Protein AF-A0A0N4TDB0-F1 (afdb_monomer_lite)

Structure (mmCIF, N/CA/C/O backbone):
data_AF-A0A0N4TDB0-F1
#
_entry.id   AF-A0A0N4TDB0-F1
#
loop_
_atom_site.group_PDB
_atom_site.id
_atom_site.type_symbol
_atom_site.label_atom_id
_atom_site.label_alt_id
_atom_site.label_comp_id
_atom_site.label_asym_id
_atom_site.label_entity_id
_atom_site.label_seq_id
_atom_site.pdbx_PDB_ins_code
_atom_site.Cartn_x
_atom_site.Cartn_y
_atom_site.Cartn_z
_atom_site.occupancy
_atom_site.B_iso_or_equiv
_atom_site.auth_seq_id
_atom_site.auth_comp_id
_atom_site.auth_asym_id
_atom_site.auth_atom_id
_atom_site.pdbx_PDB_model_num
ATOM 1 N N . MET A 1 1 ? -10.601 -11.378 56.157 1.00 63.69 1 MET A N 1
ATOM 2 C CA . MET A 1 1 ? -11.167 -10.536 55.085 1.00 63.69 1 MET A CA 1
ATOM 3 C C . MET A 1 1 ? -10.830 -11.220 53.773 1.00 63.69 1 MET A C 1
ATOM 5 O O . MET A 1 1 ? -9.678 -11.166 53.375 1.00 63.69 1 MET A O 1
ATOM 9 N N . GLY A 1 2 ? -11.757 -11.991 53.197 1.00 71.25 2 GLY A N 1
ATOM 10 C CA . GLY A 1 2 ? -11.511 -12.646 51.909 1.00 71.25 2 GLY A CA 1
ATOM 11 C C . GLY A 1 2 ? -11.457 -11.592 50.810 1.00 71.25 2 GLY A C 1
ATOM 12 O O . GLY A 1 2 ? -12.337 -10.734 50.752 1.00 71.25 2 GLY A O 1
ATOM 13 N N . GLU A 1 3 ? -10.416 -11.621 49.989 1.00 78.31 3 GLU A N 1
ATOM 14 C CA . GLU A 1 3 ? -10.252 -10.700 48.869 1.00 78.31 3 GLU A CA 1
ATOM 15 C C . GLU A 1 3 ? -11.407 -10.905 47.878 1.00 78.31 3 GLU A C 1
ATOM 17 O O . GLU A 1 3 ? -11.612 -11.993 47.335 1.00 78.31 3 GLU A O 1
ATOM 22 N N . PHE A 1 4 ? -12.226 -9.869 47.690 1.00 81.56 4 PHE A N 1
ATOM 23 C CA . PHE A 1 4 ? -13.299 -9.877 46.703 1.00 81.56 4 PHE A CA 1
ATOM 24 C C . PHE A 1 4 ? -12.677 -9.697 45.318 1.00 81.56 4 PHE A C 1
ATOM 26 O O . PHE A 1 4 ? -12.561 -8.581 44.822 1.00 81.56 4 PHE A O 1
ATOM 33 N N . THR A 1 5 ? -12.259 -10.796 44.693 1.00 77.44 5 THR A N 1
ATOM 34 C CA . THR A 1 5 ? -11.856 -10.768 43.285 1.00 77.44 5 THR A CA 1
ATOM 35 C C . THR A 1 5 ? -13.124 -10.686 42.435 1.00 77.44 5 THR A C 1
ATOM 37 O O . THR A 1 5 ? -13.949 -11.621 42.484 1.00 77.44 5 THR A O 1
ATOM 40 N N . PRO A 1 6 ? -13.335 -9.588 41.691 1.00 79.44 6 PRO A N 1
ATOM 41 C CA . PRO A 1 6 ? -14.540 -9.405 40.905 1.00 79.44 6 PRO A CA 1
ATOM 42 C C . PRO A 1 6 ? -14.696 -10.525 39.870 1.00 79.44 6 PRO A C 1
ATOM 44 O O . PRO A 1 6 ? -13.729 -11.018 39.290 1.00 79.44 6 PRO A O 1
ATOM 47 N N . LYS A 1 7 ? -15.947 -10.942 39.624 1.00 67.81 7 LYS A N 1
ATOM 48 C CA . LYS A 1 7 ? -16.263 -12.073 38.729 1.00 67.81 7 LYS A CA 1
ATOM 49 C C . LYS A 1 7 ? -15.717 -11.896 37.307 1.00 67.81 7 LYS A C 1
ATOM 51 O O . LYS A 1 7 ? -15.482 -12.893 36.643 1.00 67.81 7 LYS A O 1
ATOM 56 N N . PHE A 1 8 ? -15.518 -10.658 36.846 1.00 69.25 8 PHE A N 1
ATOM 57 C CA . PHE A 1 8 ? -14.975 -10.392 35.513 1.00 69.25 8 PHE A CA 1
ATOM 58 C C . PHE A 1 8 ? -13.467 -10.660 35.399 1.00 69.25 8 PHE A C 1
ATOM 60 O O . PHE A 1 8 ? -13.021 -10.952 34.297 1.00 69.25 8 PHE A O 1
ATOM 67 N N . GLU A 1 9 ? -12.698 -10.604 36.494 1.00 67.44 9 GLU A N 1
ATOM 68 C CA . GLU A 1 9 ? -11.254 -10.909 36.482 1.00 67.44 9 GLU A CA 1
ATOM 69 C C . GLU A 1 9 ? -10.981 -12.403 36.636 1.00 67.44 9 GLU A C 1
ATOM 71 O O . GLU A 1 9 ? -10.027 -12.922 36.069 1.00 67.44 9 GLU A O 1
ATOM 76 N N . ARG A 1 10 ? -11.861 -13.120 37.344 1.00 65.25 10 ARG A N 1
ATOM 77 C CA . ARG A 1 10 ? -11.706 -14.553 37.643 1.00 65.25 10 ARG A CA 1
ATOM 78 C C . ARG A 1 10 ? -11.702 -15.456 36.398 1.00 65.25 10 ARG A C 1
ATOM 80 O O . ARG A 1 10 ? -11.188 -16.567 36.463 1.00 65.25 10 ARG A O 1
ATOM 87 N N . ASP A 1 11 ? -12.253 -14.967 35.286 1.00 61.03 11 ASP A N 1
ATOM 88 C CA . ASP A 1 11 ? -12.433 -15.720 34.039 1.00 61.03 11 ASP A CA 1
ATOM 89 C C . ASP A 1 11 ? -11.547 -15.226 32.876 1.00 61.03 11 ASP A C 1
ATOM 91 O O . ASP A 1 11 ? -11.696 -15.710 31.752 1.00 61.03 11 ASP A O 1
ATOM 95 N N . LEU A 1 12 ? -10.655 -14.246 33.082 1.00 61.06 12 LEU A N 1
ATOM 96 C CA . LEU A 1 12 ? -9.815 -13.718 31.992 1.00 61.06 12 LEU A CA 1
ATOM 97 C C . LEU A 1 12 ? -8.798 -14.755 31.492 1.00 61.06 12 LEU A C 1
ATOM 99 O O . LEU A 1 12 ? -8.625 -14.890 30.284 1.00 61.06 12 LEU A O 1
ATOM 103 N N . GLU A 1 13 ? -8.198 -15.536 32.394 1.00 61.28 13 GLU A N 1
ATOM 104 C CA . GLU A 1 13 ? -7.258 -16.610 32.039 1.00 61.28 13 GLU A CA 1
ATOM 105 C C . GLU A 1 13 ? -7.926 -17.836 31.386 1.00 61.28 13 GLU A C 1
ATOM 107 O O . GLU A 1 13 ? -7.277 -18.564 30.636 1.00 61.28 13 GLU A O 1
ATOM 112 N N . SER A 1 14 ? -9.203 -18.105 31.679 1.00 64.06 14 SER A N 1
ATOM 113 C CA . SER A 1 14 ? -9.905 -19.325 31.240 1.00 64.06 14 SER A CA 1
ATOM 114 C C . SER A 1 14 ? -10.766 -19.121 29.994 1.00 64.06 14 SER A C 1
ATOM 116 O O . SER A 1 14 ? -11.142 -20.088 29.323 1.00 64.06 14 SER A O 1
ATOM 118 N N . ARG A 1 15 ? -11.057 -17.869 29.633 1.00 65.06 15 ARG A N 1
ATOM 119 C CA . ARG A 1 15 ? -11.710 -17.543 28.368 1.00 65.06 15 ARG A CA 1
ATOM 120 C C . ARG A 1 15 ? -10.687 -17.663 27.251 1.00 65.06 15 ARG A C 1
ATOM 122 O O . ARG A 1 15 ? -9.925 -16.736 26.995 1.00 65.06 15 ARG A O 1
ATOM 129 N N . SER A 1 16 ? -10.726 -18.778 26.517 1.00 64.69 16 SER A N 1
ATOM 130 C CA . SER A 1 16 ? -10.179 -18.791 25.162 1.00 64.69 16 SER A CA 1
ATOM 131 C C . SER A 1 16 ? -10.837 -17.628 24.421 1.00 64.69 16 SER A C 1
ATOM 133 O O . SER A 1 16 ? -12.050 -17.650 24.197 1.00 64.69 16 SER A O 1
ATOM 135 N N . THR A 1 17 ? -10.072 -16.579 24.134 1.00 66.38 17 THR A N 1
ATOM 136 C CA . THR A 1 17 ? -10.511 -15.337 23.494 1.00 66.38 17 THR A CA 1
ATOM 137 C C . THR A 1 17 ? -10.840 -15.596 22.026 1.00 66.38 17 THR A C 1
ATOM 139 O O . THR A 1 17 ? -10.188 -15.090 21.122 1.00 66.38 17 THR A O 1
ATOM 142 N N . GLY A 1 18 ? -11.844 -16.439 21.786 1.00 74.31 18 GLY A N 1
ATOM 143 C CA . GLY A 1 18 ? -12.296 -16.835 20.465 1.00 74.31 18 GLY A CA 1
AT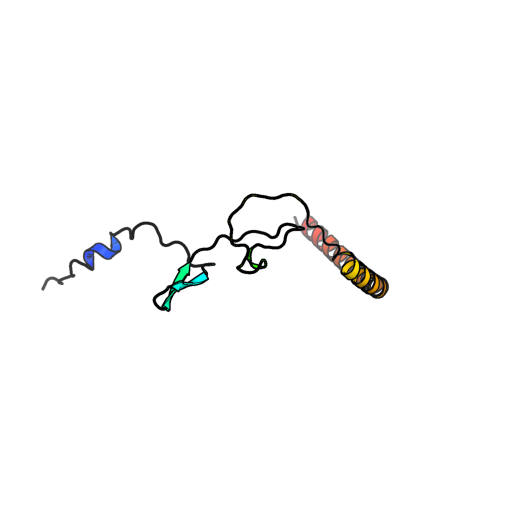OM 144 C C . GLY A 1 18 ? -11.167 -17.337 19.552 1.00 74.31 18 GLY A C 1
ATOM 145 O O . GLY A 1 18 ? -10.111 -17.781 20.013 1.00 74.31 18 GLY A O 1
ATOM 146 N N . PRO A 1 19 ? -11.383 -17.307 18.229 1.00 79.00 19 PRO A N 1
ATOM 147 C CA . PRO A 1 19 ? -10.306 -17.534 17.280 1.00 79.00 19 PRO A CA 1
ATOM 148 C C . PRO A 1 19 ? -9.211 -16.477 17.471 1.00 79.00 19 PRO A C 1
ATOM 150 O O . PRO A 1 19 ? -9.492 -15.280 17.529 1.00 79.00 19 PRO A O 1
ATOM 153 N N . LYS A 1 20 ? -7.955 -16.937 17.553 1.00 82.56 20 LYS A N 1
ATOM 154 C CA . LYS A 1 20 ? -6.769 -16.082 17.705 1.00 82.56 20 LYS A CA 1
ATOM 155 C C . LYS A 1 20 ? -6.811 -14.945 16.687 1.00 82.56 20 LYS A C 1
ATOM 157 O O . LYS A 1 20 ? -6.992 -15.195 15.493 1.00 82.56 20 LYS A O 1
ATOM 162 N N . ALA A 1 21 ? -6.605 -13.717 17.159 1.00 81.19 21 ALA A N 1
ATOM 163 C CA . ALA A 1 21 ? -6.519 -12.554 16.290 1.00 81.19 21 ALA A CA 1
ATOM 164 C C . ALA A 1 21 ? -5.473 -12.803 15.192 1.00 81.19 21 ALA A C 1
ATOM 166 O O . ALA A 1 21 ? -4.329 -13.174 15.471 1.00 81.19 21 ALA A O 1
ATOM 167 N N . LEU A 1 22 ? -5.881 -12.635 13.934 1.00 82.56 22 LEU A N 1
ATOM 168 C CA . LEU A 1 22 ? -4.958 -12.713 12.808 1.00 82.56 22 LEU A CA 1
ATOM 169 C C . LEU A 1 22 ? -3.975 -11.534 12.878 1.00 82.56 22 LEU A C 1
ATOM 171 O O . LEU A 1 22 ? -4.358 -10.448 13.320 1.00 82.56 22 LEU A O 1
ATOM 175 N N . PRO A 1 23 ? -2.722 -11.713 12.424 1.00 86.94 23 PRO A N 1
ATOM 176 C CA . PRO A 1 23 ? -1.755 -10.627 12.413 1.00 86.94 23 PRO A CA 1
ATOM 177 C C . PRO A 1 23 ? -2.261 -9.470 11.546 1.00 86.94 23 PRO A C 1
ATOM 179 O O . PRO A 1 23 ? -2.774 -9.677 10.445 1.00 86.94 23 PRO A O 1
ATOM 182 N N . THR A 1 24 ? -2.067 -8.245 12.032 1.00 87.19 24 THR A N 1
ATOM 183 C CA . THR A 1 24 ? -2.392 -6.999 11.319 1.00 87.19 24 THR A CA 1
ATOM 184 C C . THR A 1 24 ? -1.338 -6.615 10.275 1.00 87.19 24 THR A C 1
ATOM 186 O O . THR A 1 24 ? -1.509 -5.636 9.550 1.00 87.19 24 THR A O 1
ATOM 189 N N . ALA A 1 25 ? -0.252 -7.388 10.165 1.00 87.25 25 ALA A N 1
ATOM 190 C CA . ALA A 1 25 ? 0.802 -7.177 9.182 1.00 87.25 25 ALA A CA 1
ATOM 191 C C . ALA A 1 25 ? 0.242 -7.234 7.747 1.00 87.25 25 ALA A C 1
ATOM 193 O O . ALA A 1 25 ? -0.371 -8.224 7.345 1.00 87.25 25 ALA A O 1
ATOM 194 N N . GLY A 1 26 ? 0.461 -6.165 6.976 1.00 86.44 26 GLY A N 1
ATOM 195 C CA . GLY A 1 26 ? 0.004 -6.050 5.586 1.00 86.44 26 GLY A CA 1
ATOM 196 C C . GLY A 1 26 ? -1.462 -5.634 5.401 1.00 86.44 26 GLY A C 1
ATOM 197 O O . GLY A 1 26 ? -1.949 -5.649 4.272 1.00 86.44 26 GLY A O 1
ATOM 198 N N . ALA A 1 27 ? -2.178 -5.269 6.469 1.00 92.75 27 ALA A N 1
ATOM 199 C CA . ALA A 1 27 ? -3.500 -4.654 6.354 1.00 92.75 27 ALA A CA 1
ATOM 200 C C . ALA A 1 27 ? -3.402 -3.166 5.959 1.00 92.75 27 ALA A C 1
ATOM 202 O O . ALA A 1 27 ? -2.450 -2.478 6.330 1.00 92.75 27 ALA A O 1
ATOM 203 N N . ILE A 1 28 ? -4.399 -2.671 5.220 1.00 91.31 28 ILE A N 1
ATOM 204 C CA . ILE A 1 28 ? -4.473 -1.292 4.715 1.00 91.31 28 ILE A CA 1
ATOM 205 C C . ILE A 1 28 ? -5.546 -0.514 5.479 1.00 91.31 28 ILE A C 1
ATOM 207 O O . ILE A 1 28 ? -6.631 -1.032 5.736 1.00 91.31 28 ILE A O 1
ATOM 211 N N . ALA A 1 29 ? -5.244 0.737 5.822 1.00 93.62 29 ALA A N 1
ATOM 212 C CA . ALA A 1 29 ? -6.189 1.666 6.428 1.00 93.62 29 ALA A CA 1
ATOM 213 C C . ALA A 1 29 ? -7.250 2.119 5.407 1.00 93.62 29 ALA A C 1
ATOM 215 O O . ALA A 1 29 ? -6.919 2.742 4.397 1.00 93.62 29 ALA A O 1
ATOM 216 N N . VAL A 1 30 ? -8.524 1.841 5.686 1.00 93.25 30 VAL A N 1
ATOM 217 C CA . VAL A 1 30 ? -9.676 2.222 4.857 1.00 93.25 30 VAL A CA 1
ATOM 218 C C . VAL A 1 30 ? -10.606 3.116 5.667 1.00 93.25 30 VAL A C 1
ATOM 220 O O . VAL A 1 30 ? -10.935 2.815 6.815 1.00 93.25 30 VAL A O 1
ATOM 223 N N . ARG A 1 31 ? -11.010 4.244 5.073 1.00 95.25 31 ARG A N 1
ATOM 224 C CA . ARG A 1 31 ? -11.979 5.162 5.677 1.00 95.25 31 ARG A CA 1
ATOM 225 C C . ARG A 1 31 ? -13.392 4.696 5.367 1.00 95.25 31 ARG A C 1
ATOM 227 O O . ARG A 1 31 ? -13.742 4.534 4.201 1.00 95.25 31 ARG A O 1
ATOM 234 N N . ASN A 1 32 ? -14.188 4.540 6.413 1.00 92.25 32 ASN A N 1
ATOM 235 C CA . ASN A 1 32 ? -15.611 4.259 6.295 1.00 92.25 32 ASN A CA 1
ATOM 236 C C . ASN A 1 32 ? -16.400 5.546 6.010 1.00 92.25 32 ASN A C 1
ATOM 238 O O . ASN A 1 32 ? -15.887 6.655 6.162 1.00 92.25 32 ASN A O 1
ATOM 242 N N . GLU A 1 33 ? -17.682 5.400 5.678 1.00 93.75 33 GLU A N 1
ATOM 243 C CA . GLU A 1 33 ? -18.614 6.516 5.433 1.00 93.75 33 GLU A CA 1
ATOM 244 C C . GLU A 1 33 ? -18.724 7.477 6.627 1.00 93.75 33 GLU A C 1
ATOM 246 O O . GLU A 1 33 ? -18.908 8.678 6.460 1.00 93.75 33 GLU A O 1
ATOM 251 N N . LYS A 1 34 ? -18.545 6.953 7.845 1.00 93.44 34 LYS A N 1
ATOM 252 C CA . LYS A 1 34 ? -18.540 7.723 9.099 1.00 93.44 34 LYS A CA 1
ATOM 253 C C . LYS A 1 34 ? -17.224 8.470 9.371 1.00 93.44 34 LYS A C 1
ATOM 255 O O . LYS A 1 34 ? -17.113 9.143 10.388 1.00 93.44 34 LYS A O 1
ATOM 260 N N . GLY A 1 35 ? -16.214 8.332 8.510 1.00 93.75 35 GLY A N 1
ATOM 261 C CA . GLY A 1 35 ? -14.891 8.952 8.673 1.00 93.75 35 GLY A CA 1
ATOM 262 C C . GLY A 1 35 ? -13.912 8.181 9.568 1.00 93.75 35 GLY A C 1
ATOM 263 O O . GLY A 1 35 ? -12.751 8.568 9.676 1.00 93.75 35 GLY A O 1
ATOM 264 N N . GLU A 1 36 ? -14.340 7.073 10.173 1.00 95.19 36 GLU A N 1
ATOM 265 C CA . GLU A 1 36 ? -13.483 6.192 10.973 1.00 95.19 36 GLU A CA 1
ATOM 266 C C . GLU A 1 36 ? -12.515 5.389 10.088 1.00 95.19 36 GLU A C 1
ATOM 268 O O . GLU A 1 36 ? -12.872 4.967 8.984 1.00 95.19 36 GLU A O 1
ATOM 273 N N . ILE A 1 37 ? -11.292 5.155 10.578 1.00 93.69 37 ILE A N 1
ATOM 274 C CA . ILE A 1 37 ? -10.264 4.370 9.881 1.00 93.69 37 ILE A CA 1
ATOM 275 C C . ILE A 1 37 ? -10.285 2.934 10.408 1.00 93.69 37 ILE A C 1
ATOM 277 O O . ILE A 1 37 ? -10.050 2.700 11.592 1.00 93.69 37 ILE A O 1
ATOM 281 N N . THR A 1 38 ? -10.512 1.969 9.519 1.00 91.69 38 THR A N 1
ATOM 282 C CA . THR A 1 38 ? -10.463 0.533 9.828 1.00 91.69 38 THR A CA 1
ATOM 283 C C . THR A 1 38 ? -9.333 -0.155 9.068 1.00 91.69 38 THR A C 1
ATOM 285 O O . THR A 1 38 ? -8.928 0.295 7.999 1.00 91.69 38 THR A O 1
ATOM 288 N N . MET A 1 39 ? -8.786 -1.236 9.628 1.00 92.69 39 MET A N 1
ATOM 289 C CA . MET A 1 39 ?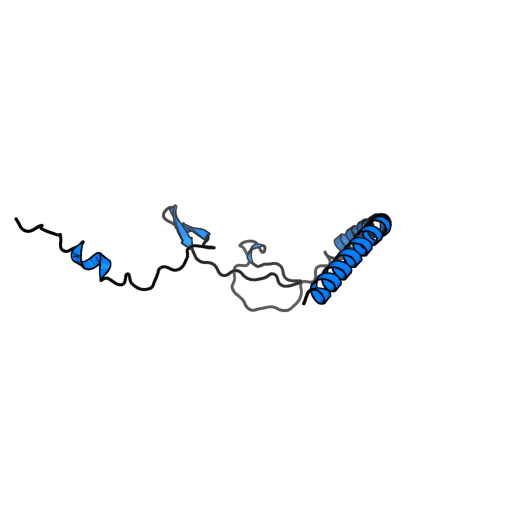 -7.708 -2.005 8.998 1.00 92.69 39 MET A CA 1
ATOM 290 C C . MET A 1 39 ? -8.298 -3.168 8.199 1.00 92.69 39 MET A C 1
ATOM 292 O O . MET A 1 39 ? -8.892 -4.078 8.778 1.00 92.69 39 MET A O 1
ATOM 296 N N . GLN A 1 40 ? -8.105 -3.167 6.880 1.00 90.25 40 GLN A N 1
ATOM 297 C CA . GLN A 1 40 ? -8.600 -4.213 5.991 1.00 90.25 40 GLN A CA 1
ATOM 298 C C . GLN A 1 40 ? -7.457 -5.095 5.485 1.00 90.25 40 GLN A C 1
ATOM 300 O O . GLN A 1 40 ? -6.467 -4.615 4.930 1.00 90.25 40 GLN A O 1
ATOM 305 N N . LYS A 1 41 ? -7.599 -6.413 5.651 1.00 90.94 41 LYS A N 1
ATOM 306 C CA . LYS A 1 41 ? -6.683 -7.385 5.050 1.00 90.94 41 LYS A CA 1
ATOM 307 C C . LYS A 1 41 ? -6.936 -7.452 3.545 1.00 90.94 41 LYS A C 1
ATOM 309 O O . LYS A 1 41 ? -8.067 -7.685 3.126 1.00 90.94 41 LYS A O 1
ATOM 314 N N . VAL A 1 42 ? -5.885 -7.291 2.747 1.00 88.81 42 VAL A N 1
ATOM 315 C CA . VAL A 1 42 ? -5.972 -7.309 1.281 1.00 88.81 42 VAL A CA 1
ATOM 316 C C . VAL A 1 42 ? -5.242 -8.507 0.685 1.00 88.81 42 VAL A C 1
ATOM 318 O O . VAL A 1 42 ? -4.302 -9.047 1.272 1.00 88.81 42 VAL A O 1
ATOM 321 N N . LYS A 1 43 ? -5.675 -8.930 -0.504 1.00 89.94 43 LYS A N 1
ATOM 322 C CA . LYS A 1 43 ? -4.979 -9.942 -1.301 1.00 89.94 43 LYS A CA 1
ATOM 323 C C . LYS A 1 43 ? -3.964 -9.248 -2.203 1.00 89.94 43 LYS A C 1
ATOM 325 O O . LYS A 1 43 ? -4.343 -8.463 -3.065 1.00 89.94 43 LYS A O 1
ATOM 330 N N . VAL A 1 44 ? -2.686 -9.571 -2.029 1.00 88.81 44 VAL A N 1
ATOM 331 C CA . VAL A 1 44 ? -1.626 -9.124 -2.939 1.00 88.81 44 VAL A CA 1
ATOM 332 C C . VAL A 1 44 ? -1.535 -10.102 -4.106 1.00 88.81 44 VAL A C 1
ATOM 334 O O . VAL A 1 44 ? -1.509 -11.318 -3.909 1.00 88.81 44 VAL A O 1
ATOM 337 N N . VAL A 1 45 ? -1.489 -9.569 -5.323 1.00 89.31 45 VAL A N 1
ATOM 338 C CA . VAL A 1 45 ? -1.327 -10.340 -6.560 1.00 89.31 45 VAL A CA 1
ATOM 339 C C . VAL A 1 45 ? 0.014 -9.965 -7.185 1.00 89.31 45 VAL A C 1
ATOM 341 O O . VAL A 1 45 ? 0.435 -8.812 -7.116 1.00 89.31 45 VAL A O 1
ATOM 344 N N . ARG A 1 46 ? 0.720 -10.948 -7.753 1.00 92.12 46 ARG A N 1
ATOM 345 C CA . ARG A 1 46 ? 1.986 -10.710 -8.460 1.00 92.12 46 ARG A CA 1
ATOM 346 C C . ARG A 1 46 ? 1.720 -10.050 -9.811 1.00 92.12 46 ARG A C 1
ATOM 348 O O . ARG A 1 46 ? 0.688 -10.297 -10.428 1.00 92.12 46 ARG A O 1
ATOM 355 N N . TYR A 1 47 ? 2.686 -9.275 -10.292 1.00 93.94 47 TYR A N 1
ATOM 356 C CA . TYR A 1 47 ? 2.661 -8.761 -11.659 1.00 93.94 47 TYR A CA 1
ATOM 357 C C . TYR A 1 47 ? 2.717 -9.914 -12.660 1.00 93.94 47 TYR A C 1
ATOM 359 O O . TYR A 1 47 ? 3.426 -10.902 -12.453 1.00 93.94 47 TYR A O 1
ATOM 367 N N . MET A 1 48 ? 1.972 -9.762 -13.748 1.00 91.69 48 MET A N 1
ATOM 368 C CA . MET A 1 48 ? 1.981 -10.677 -14.882 1.00 91.69 48 MET A CA 1
ATOM 369 C C . MET A 1 48 ? 2.654 -9.963 -16.053 1.00 91.69 48 MET A C 1
ATOM 371 O O . MET A 1 48 ? 2.310 -8.820 -16.354 1.00 91.69 48 MET A O 1
ATOM 375 N N . ALA A 1 49 ? 3.634 -10.610 -16.689 1.00 93.25 49 ALA A N 1
ATOM 376 C CA . ALA A 1 49 ? 4.339 -10.029 -17.829 1.00 93.25 49 ALA A CA 1
ATOM 377 C C . ALA A 1 49 ? 3.341 -9.682 -18.946 1.00 93.25 49 ALA A C 1
ATOM 379 O O . ALA A 1 49 ? 2.467 -10.483 -19.268 1.00 93.25 49 ALA A O 1
ATOM 380 N N . GLY A 1 50 ? 3.445 -8.468 -19.491 1.00 92.69 50 GLY A N 1
ATOM 381 C CA . GLY A 1 50 ? 2.536 -7.966 -20.525 1.00 92.69 50 GLY A CA 1
ATOM 382 C C . GLY A 1 50 ? 1.156 -7.503 -20.035 1.00 92.69 50 GLY A C 1
ATOM 383 O O . GLY A 1 50 ? 0.383 -7.013 -20.850 1.00 92.69 50 GLY A O 1
ATOM 384 N N . LYS A 1 51 ? 0.830 -7.600 -18.734 1.00 90.06 51 LYS A N 1
ATOM 385 C CA . LYS A 1 51 ? -0.458 -7.132 -18.187 1.00 90.06 51 LYS A CA 1
ATOM 386 C C . LYS A 1 51 ? -0.275 -5.975 -17.213 1.00 90.06 51 LYS A C 1
ATOM 388 O O . LYS A 1 51 ? 0.509 -6.050 -16.266 1.00 90.06 51 LYS A O 1
ATOM 393 N N . VAL A 1 52 ? -1.055 -4.918 -17.424 1.00 88.12 52 VAL A N 1
ATOM 394 C CA . VAL A 1 52 ? -1.124 -3.784 -16.500 1.00 88.12 52 VAL A CA 1
ATOM 395 C C . VAL A 1 52 ? -1.883 -4.219 -15.237 1.00 88.12 52 VAL A C 1
ATOM 397 O O . VAL A 1 52 ? -2.955 -4.817 -15.349 1.00 88.12 52 VAL A O 1
ATOM 400 N N . PRO A 1 53 ? -1.359 -3.957 -14.027 1.00 90.12 53 PRO A N 1
ATOM 401 C CA . PRO A 1 53 ? -2.061 -4.273 -12.790 1.00 90.12 53 PRO A CA 1
ATOM 402 C C . PRO A 1 53 ? -3.390 -3.534 -12.672 1.00 90.12 53 PRO A C 1
ATOM 404 O O . PRO A 1 53 ? -3.490 -2.357 -13.014 1.00 90.12 53 PRO A O 1
ATOM 407 N N . THR A 1 54 ? -4.377 -4.182 -12.059 1.00 85.12 54 THR A N 1
ATOM 408 C CA . THR A 1 54 ? -5.723 -3.619 -11.883 1.00 85.12 54 THR A CA 1
ATOM 409 C C . THR A 1 54 ? -5.742 -2.310 -11.101 1.00 85.12 54 THR A C 1
ATOM 411 O O . THR A 1 54 ? -6.547 -1.442 -11.399 1.00 85.12 54 THR A O 1
ATOM 414 N N . TYR A 1 55 ? -4.839 -2.121 -10.135 1.00 82.75 55 TYR A N 1
ATOM 415 C CA . TYR A 1 55 ? -4.768 -0.871 -9.370 1.00 82.75 55 TYR A CA 1
ATOM 416 C C . TYR A 1 55 ? -4.247 0.320 -10.200 1.00 82.75 55 TYR A C 1
ATOM 418 O O . TYR A 1 55 ? -4.434 1.465 -9.795 1.00 82.75 55 TYR A O 1
ATOM 426 N N . ALA A 1 56 ? -3.552 0.058 -11.313 1.00 85.88 56 ALA A N 1
ATOM 427 C CA . ALA A 1 56 ? -3.025 1.079 -12.217 1.00 85.88 56 ALA A CA 1
ATOM 428 C C . ALA A 1 56 ? -4.024 1.435 -13.331 1.00 85.88 56 ALA A C 1
ATOM 430 O O . ALA A 1 56 ? -3.929 2.510 -13.923 1.00 85.88 56 ALA A O 1
ATOM 431 N N . LEU A 1 57 ? -5.000 0.558 -13.588 1.00 80.31 57 LEU A N 1
ATOM 432 C CA . LEU A 1 57 ? -6.182 0.874 -14.379 1.00 80.31 57 LEU A CA 1
ATOM 433 C C . LEU A 1 57 ? -7.043 1.811 -13.520 1.00 80.31 57 LEU A C 1
ATOM 435 O O . LEU A 1 57 ? -7.466 1.455 -12.423 1.00 80.31 57 LEU A O 1
ATOM 439 N N . GLY A 1 58 ? -7.223 3.060 -13.948 1.00 67.94 58 GLY A N 1
ATOM 440 C CA . GLY A 1 58 ? -8.000 4.040 -13.186 1.00 67.94 58 GLY A CA 1
ATOM 441 C C . GLY A 1 58 ? -9.401 3.520 -12.827 1.00 67.94 58 GLY A C 1
ATOM 442 O O . GLY A 1 58 ? -9.949 2.662 -13.510 1.00 67.94 58 GLY A O 1
ATOM 443 N N . LYS A 1 59 ? -10.003 4.082 -11.770 1.00 59.38 59 LYS A N 1
ATOM 444 C CA . LYS A 1 59 ? -11.300 3.707 -11.151 1.00 59.38 59 LYS A CA 1
ATOM 445 C C . LYS A 1 59 ? -12.512 3.480 -12.084 1.00 59.38 59 LYS A C 1
ATOM 447 O O . LYS A 1 59 ? -13.550 3.060 -11.585 1.00 59.38 59 LYS A O 1
ATOM 452 N N . ASN A 1 60 ? -12.403 3.745 -13.384 1.00 53.69 60 ASN A N 1
ATOM 453 C CA . ASN A 1 60 ? -13.471 3.570 -14.368 1.00 53.69 60 ASN A CA 1
ATOM 454 C C . ASN A 1 60 ? -13.619 2.144 -14.914 1.00 53.69 60 ASN A C 1
ATOM 456 O O . ASN A 1 60 ? -14.619 1.891 -15.573 1.00 53.69 60 ASN A O 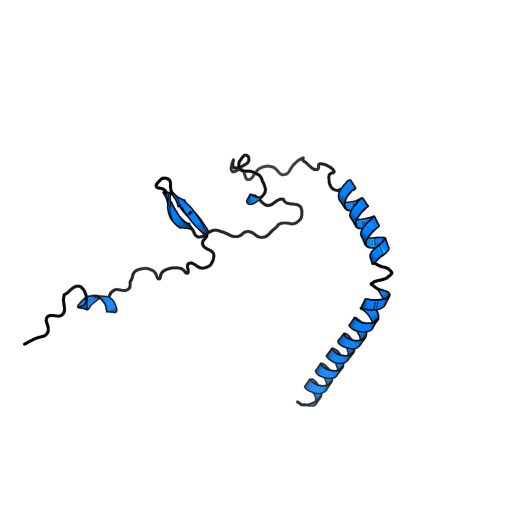1
ATOM 460 N N . ASP A 1 61 ? -12.689 1.228 -14.634 1.00 54.69 61 ASP A N 1
ATOM 461 C CA . ASP A 1 61 ? -12.748 -0.148 -15.159 1.00 54.69 61 ASP A CA 1
ATOM 462 C C . ASP A 1 61 ? -13.141 -1.189 -14.089 1.00 54.69 61 ASP A C 1
ATOM 464 O O . ASP A 1 61 ? -12.864 -2.379 -14.193 1.00 54.69 61 ASP A O 1
ATOM 468 N N . SER A 1 62 ? -13.795 -0.742 -13.009 1.00 48.19 62 SER A N 1
ATOM 469 C CA . SER A 1 62 ? -14.314 -1.611 -11.936 1.00 48.19 62 SER A CA 1
ATOM 470 C C . SER A 1 62 ? -15.642 -2.290 -12.310 1.00 48.19 62 SER A C 1
ATOM 472 O O . SER A 1 62 ? -16.520 -2.456 -11.463 1.00 48.19 62 SER A O 1
ATOM 474 N N . SER A 1 63 ? -15.805 -2.688 -13.571 1.00 44.28 63 SER A N 1
ATOM 475 C CA . SER A 1 63 ? -16.825 -3.654 -13.973 1.00 44.28 63 SER A CA 1
ATOM 476 C C . SER A 1 63 ? -16.167 -5.026 -13.974 1.00 44.28 63 SER A C 1
ATOM 478 O O . SER A 1 63 ? -15.407 -5.356 -14.879 1.00 44.28 63 SER A O 1
ATOM 480 N N . GLY A 1 64 ? -16.424 -5.812 -12.929 1.00 50.47 64 GLY A N 1
ATOM 481 C CA . GLY A 1 64 ? -15.955 -7.189 -12.841 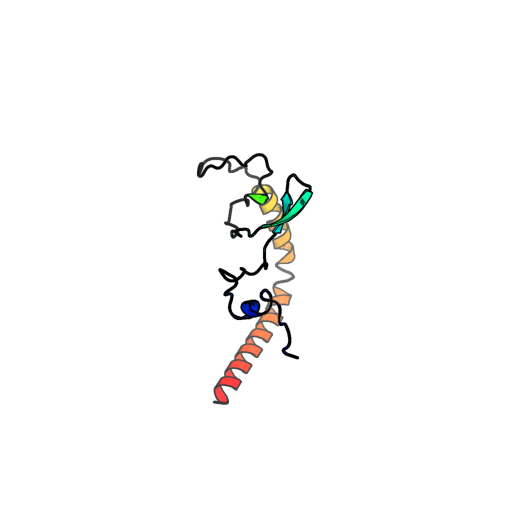1.00 50.47 64 GLY A CA 1
ATOM 482 C C . GLY A 1 64 ? -16.290 -7.968 -14.111 1.00 50.47 64 GLY A C 1
ATOM 483 O O . GLY A 1 64 ? -17.439 -8.008 -14.542 1.00 50.47 64 GLY A O 1
ATOM 484 N N . GLY A 1 65 ? -15.278 -8.587 -14.698 1.00 38.69 65 GLY A N 1
ATOM 485 C CA . GLY A 1 65 ? -15.450 -9.385 -15.893 1.00 38.69 65 GLY A CA 1
ATOM 486 C C . GLY A 1 65 ? -14.179 -10.149 -16.176 1.00 38.69 65 GLY A C 1
ATOM 487 O O . GLY A 1 65 ? -13.173 -9.590 -16.597 1.00 38.69 65 GLY A O 1
ATOM 488 N N . GLU A 1 66 ? -14.239 -11.451 -15.958 1.00 45.94 66 GLU A N 1
ATOM 489 C CA . GLU A 1 66 ? -13.343 -12.429 -16.555 1.00 45.94 66 GLU A CA 1
ATOM 490 C C . GLU A 1 66 ? -13.607 -12.468 -18.073 1.00 45.94 66 GLU A C 1
ATOM 492 O O . GLU A 1 66 ? -14.033 -13.483 -18.597 1.00 45.94 66 GLU A O 1
ATOM 497 N N . GLN A 1 67 ? -13.468 -11.348 -18.785 1.00 39.06 67 GLN A N 1
ATOM 498 C CA . GLN A 1 67 ? -13.738 -11.250 -20.219 1.00 39.06 67 GLN A CA 1
ATOM 499 C C . GLN A 1 67 ? -12.912 -10.119 -20.826 1.00 39.06 67 GLN A C 1
ATOM 501 O O . GLN A 1 67 ? -13.218 -8.945 -20.661 1.00 39.06 67 GLN A O 1
ATOM 506 N N . SER A 1 68 ? -11.830 -10.478 -21.503 1.00 38.12 68 SER A N 1
ATOM 507 C CA . SER A 1 68 ? -11.749 -10.428 -22.967 1.00 38.12 68 SER A CA 1
ATOM 508 C C . SER A 1 68 ? -10.269 -10.470 -23.323 1.00 38.12 68 SER A C 1
ATOM 510 O O . SER A 1 68 ? -9.543 -9.479 -23.265 1.00 38.12 68 SER A O 1
ATOM 512 N N . ASP A 1 69 ? -9.821 -11.682 -23.607 1.00 48.44 69 ASP A N 1
ATOM 513 C CA . ASP A 1 69 ? -8.709 -11.918 -24.508 1.00 48.44 69 ASP A CA 1
ATOM 514 C C . ASP A 1 69 ? -9.195 -11.467 -25.885 1.00 48.44 69 ASP A C 1
ATOM 516 O O . ASP A 1 69 ? -9.978 -12.189 -26.474 1.00 48.44 69 ASP A O 1
ATOM 520 N N . GLU A 1 70 ? -8.921 -10.225 -26.291 1.00 48.62 70 GLU A N 1
ATOM 521 C CA . GLU A 1 70 ? -8.768 -9.811 -27.696 1.00 48.62 70 GLU A CA 1
ATOM 522 C C . GLU A 1 70 ? -8.655 -8.283 -27.816 1.00 48.62 70 GLU A C 1
ATOM 524 O O . GLU A 1 70 ? -9.426 -7.513 -27.250 1.00 48.62 70 GLU A O 1
ATOM 529 N N . GLU A 1 71 ? -7.651 -7.867 -28.589 1.00 49.12 71 GLU A N 1
ATOM 530 C CA . GLU A 1 71 ? -7.594 -6.581 -29.288 1.00 49.12 71 GLU A CA 1
ATOM 531 C C . GLU A 1 71 ? -7.453 -5.309 -28.439 1.00 49.12 71 GLU A C 1
ATOM 533 O O . GLU A 1 71 ? -8.331 -4.451 -28.390 1.00 49.12 71 GLU A O 1
ATOM 538 N N . GLN A 1 72 ? -6.255 -5.081 -27.889 1.00 46.62 72 GLN A N 1
ATOM 539 C CA . GLN A 1 72 ? -5.711 -3.716 -27.844 1.00 46.62 72 GLN A CA 1
ATOM 540 C C . GLN A 1 72 ? -4.178 -3.698 -27.756 1.00 46.62 72 GLN A C 1
ATOM 542 O O . GLN A 1 72 ? -3.576 -3.074 -26.884 1.00 46.62 72 GLN A O 1
ATOM 547 N N . GLU A 1 73 ? -3.521 -4.347 -28.718 1.00 49.31 73 GLU A N 1
ATOM 548 C CA . GLU A 1 73 ? -2.108 -4.087 -28.998 1.00 49.31 73 GLU A CA 1
ATOM 549 C C . GLU A 1 73 ? -1.969 -2.714 -29.675 1.00 49.31 73 GLU A C 1
ATOM 551 O O . GLU A 1 73 ? -1.896 -2.582 -30.894 1.00 49.31 73 GLU A O 1
ATOM 556 N N . LYS A 1 74 ? -1.973 -1.642 -28.876 1.00 53.50 74 LYS A N 1
ATOM 557 C CA . LYS A 1 74 ? -1.519 -0.327 -29.346 1.00 53.50 74 LYS A CA 1
ATOM 558 C C . LYS A 1 74 ? 0.015 -0.348 -29.388 1.00 53.50 74 LYS A C 1
ATOM 560 O O . LYS A 1 74 ? 0.626 -0.693 -28.374 1.00 53.50 74 LYS A O 1
ATOM 565 N N . PRO A 1 75 ? 0.668 0.056 -30.494 1.00 47.75 75 PRO A N 1
ATOM 566 C CA . PRO A 1 75 ? 2.121 0.008 -30.633 1.00 47.75 75 PRO A CA 1
ATOM 567 C C . PRO A 1 75 ? 2.782 1.176 -29.880 1.00 47.75 75 PRO A C 1
ATOM 569 O O . PRO A 1 75 ? 3.418 2.040 -30.469 1.00 47.75 75 PRO A O 1
ATOM 572 N N . LEU A 1 76 ? 2.644 1.221 -28.552 1.00 52.06 76 LEU A N 1
ATOM 573 C CA . LEU A 1 76 ? 3.452 2.103 -27.699 1.00 52.06 76 LEU A CA 1
ATOM 574 C C . LEU A 1 76 ? 4.843 1.507 -27.414 1.00 52.06 76 LEU A C 1
ATOM 576 O O . LEU A 1 76 ? 5.702 2.173 -26.843 1.00 52.06 76 LEU A O 1
ATOM 580 N N . ASN A 1 77 ? 5.083 0.262 -27.840 1.00 53.53 77 ASN A N 1
ATOM 581 C CA . ASN A 1 77 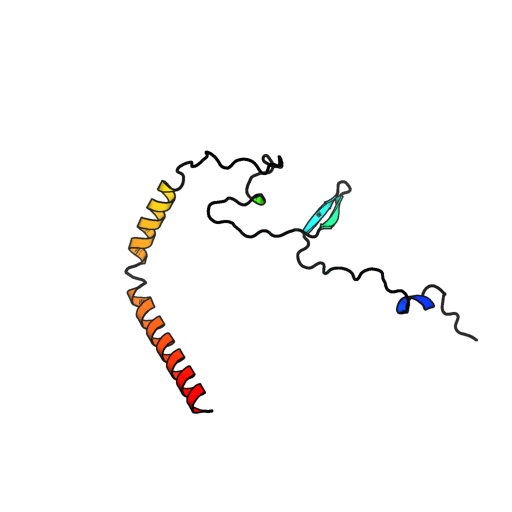? 6.349 -0.446 -27.646 1.00 53.53 77 ASN A CA 1
ATOM 582 C C . ASN A 1 77 ? 7.483 0.038 -28.566 1.00 53.53 77 ASN A C 1
ATOM 584 O O . ASN A 1 77 ? 8.648 -0.125 -28.215 1.00 53.53 77 ASN A O 1
ATOM 588 N N . ASP A 1 78 ? 7.184 0.642 -29.718 1.00 52.59 78 ASP A N 1
ATOM 589 C CA . ASP A 1 78 ? 8.215 0.900 -30.737 1.00 52.59 78 ASP A CA 1
ATOM 590 C C . ASP A 1 78 ? 9.078 2.139 -30.412 1.00 52.59 78 ASP A C 1
ATOM 592 O O . ASP A 1 78 ? 10.287 2.167 -30.656 1.00 52.59 78 ASP A O 1
ATOM 596 N N . ALA A 1 79 ? 8.487 3.149 -29.760 1.00 53.19 79 ALA A N 1
ATOM 597 C CA . ALA A 1 79 ? 9.216 4.330 -29.291 1.00 53.19 79 ALA A CA 1
ATOM 598 C C . ALA A 1 79 ? 10.142 3.995 -28.107 1.00 53.19 79 ALA A C 1
ATOM 600 O O . ALA A 1 79 ? 11.318 4.364 -28.113 1.00 53.19 79 ALA A O 1
ATOM 601 N N . PHE A 1 80 ? 9.643 3.219 -27.139 1.00 51.41 80 PHE A N 1
ATOM 602 C CA . PHE A 1 80 ? 10.406 2.835 -25.948 1.00 51.41 80 PHE A CA 1
ATOM 603 C C . PHE A 1 80 ? 11.530 1.835 -26.280 1.00 51.41 80 PHE A C 1
ATOM 605 O O . PHE A 1 80 ? 12.623 1.913 -25.719 1.00 51.41 80 PHE A O 1
ATOM 612 N N . GLN A 1 81 ? 11.318 0.928 -27.244 1.00 54.50 81 GLN A N 1
ATOM 613 C CA . GLN A 1 81 ? 12.365 0.008 -27.709 1.00 54.50 81 GLN A CA 1
ATOM 614 C C . GLN A 1 81 ? 13.478 0.706 -28.500 1.00 54.50 81 GLN A C 1
ATOM 616 O O . GLN A 1 81 ? 14.635 0.303 -28.395 1.00 54.50 81 GLN A O 1
ATOM 621 N N . ARG A 1 82 ? 13.184 1.758 -29.277 1.00 57.00 82 ARG A N 1
ATOM 622 C CA . ARG A 1 82 ? 14.234 2.517 -29.985 1.00 57.00 82 ARG A CA 1
ATOM 623 C C . ARG A 1 82 ? 15.102 3.346 -29.049 1.00 57.00 82 ARG A C 1
ATOM 625 O O . ARG A 1 82 ? 16.309 3.425 -29.270 1.00 57.00 82 ARG A O 1
ATOM 632 N N . GLU A 1 83 ? 14.505 3.954 -28.031 1.00 54.50 83 GLU A N 1
ATOM 633 C CA . GLU A 1 83 ? 15.236 4.775 -27.064 1.00 54.50 83 GLU A CA 1
ATOM 634 C C . GLU A 1 83 ? 16.105 3.910 -26.140 1.00 54.50 83 GLU A C 1
ATOM 636 O O . GLU A 1 83 ? 17.294 4.183 -25.974 1.00 54.50 83 GLU A O 1
ATOM 641 N N . THR A 1 84 ? 15.570 2.782 -25.661 1.00 56.56 84 THR A N 1
ATOM 642 C CA . THR A 1 84 ? 16.341 1.814 -24.862 1.00 56.56 84 THR A CA 1
ATOM 643 C C . THR A 1 84 ? 17.458 1.138 -25.656 1.00 56.56 84 THR A C 1
ATOM 645 O O . THR A 1 84 ? 18.539 0.952 -25.109 1.00 56.56 84 THR A O 1
ATOM 648 N N . ARG A 1 85 ? 17.267 0.829 -26.949 1.00 57.56 85 ARG A N 1
ATOM 649 C CA . ARG A 1 85 ? 18.341 0.264 -27.789 1.00 57.56 85 ARG A CA 1
ATOM 650 C C . ARG A 1 85 ? 19.468 1.259 -28.059 1.00 57.56 85 ARG A C 1
ATOM 652 O O . ARG A 1 85 ? 20.620 0.858 -28.021 1.00 57.56 85 ARG A O 1
ATOM 659 N N . ARG A 1 86 ? 19.170 2.546 -28.277 1.00 55.75 86 ARG A N 1
ATOM 660 C CA . ARG A 1 86 ? 20.214 3.575 -28.468 1.00 55.75 86 ARG A CA 1
ATOM 661 C C . ARG A 1 86 ? 20.977 3.897 -27.182 1.00 55.75 86 ARG A C 1
ATOM 663 O O . ARG A 1 86 ? 22.174 4.135 -27.249 1.00 55.75 86 ARG A O 1
ATOM 670 N N . ALA A 1 87 ? 20.307 3.890 -26.029 1.00 55.09 87 ALA A N 1
ATOM 671 C CA . ALA A 1 87 ? 20.955 4.116 -24.736 1.00 55.09 87 ALA A CA 1
ATOM 672 C C . ALA A 1 87 ? 21.755 2.891 -24.245 1.00 55.09 87 ALA A C 1
ATOM 674 O O . ALA A 1 87 ? 22.797 3.052 -23.610 1.00 55.09 87 ALA A O 1
ATOM 675 N N . ALA A 1 88 ? 21.297 1.673 -24.559 1.00 56.34 88 ALA A N 1
ATOM 676 C CA . ALA A 1 88 ? 21.993 0.439 -24.200 1.00 56.34 88 ALA A CA 1
ATOM 677 C C . ALA A 1 88 ? 23.254 0.198 -25.043 1.00 56.34 88 ALA A C 1
ATOM 679 O O . ALA A 1 88 ? 24.216 -0.338 -24.517 1.00 56.34 88 ALA A O 1
ATOM 680 N N . ASP A 1 89 ? 23.285 0.605 -26.314 1.00 52.88 89 ASP A N 1
ATOM 681 C CA . ASP A 1 89 ? 24.449 0.382 -27.189 1.00 52.88 89 ASP A CA 1
ATOM 682 C C . ASP A 1 89 ? 25.668 1.226 -26.761 1.00 52.88 89 ASP A C 1
ATOM 684 O O . ASP A 1 89 ? 26.781 0.721 -26.681 1.00 52.88 89 ASP A O 1
ATOM 688 N N . VAL A 1 90 ? 25.446 2.485 -26.358 1.00 54.22 90 VAL A N 1
ATOM 689 C CA . VAL A 1 90 ? 26.518 3.411 -25.929 1.00 54.22 90 VAL A CA 1
ATOM 690 C C . VAL A 1 90 ? 27.080 3.064 -24.544 1.00 54.22 90 VAL A C 1
ATOM 692 O O . VAL A 1 90 ? 28.242 3.325 -24.262 1.00 54.22 90 VAL A O 1
ATOM 695 N N . THR A 1 91 ? 26.273 2.461 -23.668 1.00 53.25 91 THR A N 1
ATOM 696 C CA . THR A 1 91 ? 26.682 2.117 -22.292 1.00 53.25 91 THR A CA 1
ATOM 697 C C . THR A 1 91 ? 27.219 0.696 -22.153 1.00 53.25 91 THR A C 1
ATOM 699 O O . THR A 1 91 ? 27.761 0.351 -21.109 1.00 53.25 91 THR A O 1
ATOM 702 N N . LYS A 1 92 ? 27.091 -0.151 -23.174 1.00 53.16 92 LYS A N 1
ATOM 703 C CA . LYS A 1 92 ? 27.510 -1.551 -23.085 1.00 53.16 92 LYS A CA 1
ATOM 704 C C . LYS A 1 92 ? 29.010 -1.736 -23.322 1.00 53.16 92 LYS A C 1
ATOM 706 O O . LYS A 1 92 ? 29.624 -2.515 -22.603 1.00 53.16 92 LYS A O 1
ATOM 711 N N . GLU A 1 93 ? 29.621 -0.970 -24.228 1.00 52.66 93 GLU A N 1
ATOM 712 C CA . GLU A 1 93 ? 31.056 -1.123 -24.522 1.00 52.66 93 GLU A CA 1
ATOM 713 C C . GLU A 1 93 ? 31.983 -0.594 -23.412 1.00 52.66 93 GLU A C 1
ATOM 715 O O . GLU A 1 93 ? 32.999 -1.223 -23.122 1.00 52.66 93 GLU A O 1
ATOM 720 N N . GLU A 1 94 ? 31.640 0.506 -22.730 1.00 52.03 94 GLU A N 1
ATOM 721 C CA . GLU A 1 94 ? 32.482 1.037 -21.639 1.00 52.03 94 GLU A CA 1
ATOM 722 C C . GLU A 1 94 ? 32.334 0.255 -20.322 1.00 52.03 94 GLU A C 1
ATOM 724 O O . GLU A 1 94 ? 33.259 0.224 -19.509 1.00 52.03 94 GLU A O 1
ATOM 729 N N . VAL A 1 95 ? 31.189 -0.399 -20.099 1.00 55.03 95 VAL A N 1
ATOM 730 C CA . VAL A 1 95 ? 30.871 -1.050 -18.818 1.00 55.03 95 VAL A CA 1
ATOM 731 C C . VAL A 1 95 ? 31.228 -2.541 -18.831 1.00 55.03 95 VAL A C 1
ATOM 733 O O . VAL A 1 95 ? 31.685 -3.042 -17.808 1.00 55.03 95 VAL A O 1
ATOM 736 N N . GLU A 1 96 ? 31.134 -3.243 -19.971 1.00 52.56 96 GLU A N 1
ATOM 737 C CA . GLU A 1 96 ? 31.546 -4.659 -20.081 1.00 52.56 96 GLU A CA 1
ATOM 738 C C . GLU A 1 96 ? 33.065 -4.859 -19.892 1.00 52.56 96 GLU A C 1
ATOM 740 O O . GLU A 1 96 ? 33.499 -5.864 -19.317 1.00 52.56 96 GLU A O 1
ATOM 745 N N . ALA A 1 97 ? 33.887 -3.890 -20.311 1.00 54.38 97 ALA A N 1
ATOM 746 C CA . ALA A 1 97 ? 35.338 -3.945 -20.128 1.00 54.38 97 ALA A CA 1
ATOM 747 C C . ALA A 1 97 ? 35.763 -3.754 -18.658 1.00 54.38 97 ALA A C 1
ATOM 749 O O . ALA A 1 97 ? 36.720 -4.383 -18.211 1.00 54.38 97 ALA A O 1
ATOM 750 N N . ALA A 1 98 ? 35.040 -2.923 -17.898 1.00 54.44 98 ALA A N 1
ATOM 751 C CA . ALA A 1 98 ? 35.310 -2.684 -16.480 1.00 54.44 98 ALA A CA 1
ATOM 752 C C . ALA A 1 98 ? 34.658 -3.736 -15.562 1.00 54.44 98 ALA A C 1
ATOM 754 O O . ALA A 1 98 ? 35.247 -4.106 -14.551 1.00 54.44 98 ALA A O 1
ATOM 755 N N . SER A 1 99 ? 33.475 -4.260 -15.911 1.00 54.34 99 SER A N 1
ATOM 756 C CA . SER A 1 99 ? 32.765 -5.237 -15.075 1.00 54.34 99 SER A CA 1
ATOM 757 C C . SER A 1 99 ? 33.315 -6.658 -15.199 1.00 54.34 99 SER A C 1
ATOM 759 O O . SER A 1 99 ? 33.317 -7.381 -14.209 1.00 54.34 99 SER A O 1
ATOM 761 N N . SER A 1 100 ? 33.800 -7.081 -16.378 1.00 55.59 100 SER A N 1
ATOM 762 C CA . SER A 1 100 ? 34.275 -8.468 -16.542 1.00 55.59 100 SER A CA 1
ATOM 763 C C . SER A 1 100 ? 35.529 -8.775 -15.716 1.00 55.59 100 SER A C 1
ATOM 765 O O . SER A 1 100 ? 35.626 -9.857 -15.144 1.00 55.59 100 SER A O 1
ATOM 767 N N . SER A 1 101 ? 36.440 -7.809 -15.556 1.00 56.06 101 SER A N 1
ATOM 768 C CA . SER A 1 101 ? 37.672 -7.999 -14.779 1.00 56.06 101 SER A CA 1
ATOM 769 C C . SER A 1 101 ? 37.417 -8.152 -13.273 1.00 56.06 101 SER A C 1
ATOM 771 O O . SER A 1 101 ? 38.063 -8.978 -12.629 1.00 56.06 101 SER A O 1
ATOM 773 N N . ASP A 1 102 ? 36.495 -7.373 -12.700 1.00 59.25 102 ASP A N 1
ATOM 774 C CA . ASP A 1 102 ? 36.168 -7.440 -11.267 1.00 59.25 102 ASP A CA 1
ATOM 775 C C . ASP A 1 102 ? 35.294 -8.667 -10.927 1.00 59.25 102 ASP A C 1
ATOM 777 O O . ASP A 1 102 ? 35.506 -9.323 -9.898 1.00 59.25 102 ASP A O 1
ATOM 781 N N . ASP A 1 103 ? 34.351 -9.036 -11.804 1.00 67.31 103 ASP A N 1
ATOM 782 C CA . ASP A 1 103 ? 33.495 -10.216 -11.610 1.00 67.31 103 ASP A CA 1
ATOM 783 C C . ASP A 1 103 ? 34.281 -11.539 -11.694 1.00 67.31 103 ASP A C 1
ATOM 785 O O . ASP A 1 103 ? 34.034 -12.456 -10.897 1.00 67.31 103 ASP A O 1
ATOM 789 N N . ASP A 1 104 ? 35.256 -11.644 -12.605 1.00 74.50 104 ASP A N 1
ATOM 790 C CA . ASP A 1 104 ? 36.094 -12.842 -12.742 1.00 74.50 104 ASP A CA 1
ATOM 791 C C . ASP A 1 104 ? 37.008 -13.049 -11.520 1.00 74.50 104 ASP A C 1
ATOM 793 O O . ASP A 1 104 ? 37.100 -14.165 -10.987 1.00 74.50 104 ASP A O 1
ATOM 797 N N . GLU A 1 105 ? 37.612 -11.976 -10.993 1.00 76.75 105 GLU A N 1
ATOM 798 C CA . GLU A 1 105 ? 38.420 -12.045 -9.771 1.00 76.75 105 GLU A CA 1
ATOM 799 C C . GLU A 1 105 ? 37.600 -12.489 -8.550 1.00 76.75 105 GLU A C 1
ATOM 801 O O . GLU A 1 105 ? 38.055 -13.300 -7.728 1.00 76.75 105 GLU A O 1
ATOM 806 N N . GLU A 1 106 ? 36.386 -11.957 -8.380 1.00 81.56 106 GLU A N 1
ATOM 807 C CA . GLU A 1 106 ? 35.545 -12.328 -7.245 1.00 81.56 106 GLU A CA 1
ATOM 808 C C . GLU A 1 106 ? 34.993 -13.756 -7.386 1.00 81.56 106 GLU A C 1
ATOM 810 O O . GLU A 1 106 ? 34.900 -14.499 -6.395 1.00 81.56 106 GLU A O 1
ATOM 815 N N . ALA A 1 107 ? 34.688 -14.192 -8.611 1.00 83.88 107 ALA A N 1
ATOM 816 C CA . ALA A 1 107 ? 34.330 -15.576 -8.897 1.00 83.88 107 ALA A CA 1
ATOM 817 C C . ALA A 1 107 ? 35.466 -16.546 -8.531 1.00 83.88 107 ALA A C 1
ATOM 819 O O . ALA A 1 107 ? 35.207 -17.604 -7.937 1.00 83.88 107 ALA A O 1
ATOM 820 N N . GLU A 1 108 ? 36.723 -16.191 -8.805 1.00 84.56 108 GLU A N 1
ATOM 821 C CA . GLU A 1 108 ? 37.878 -17.007 -8.431 1.00 84.56 108 GLU A CA 1
ATOM 822 C C . GLU A 1 108 ? 38.080 -17.056 -6.905 1.00 84.56 108 GLU A C 1
ATOM 824 O O . GLU A 1 108 ? 38.221 -18.145 -6.333 1.00 84.56 108 GLU A O 1
ATOM 829 N N . LYS A 1 109 ? 37.953 -15.917 -6.207 1.00 89.38 109 LYS A N 1
ATOM 830 C CA . LYS A 1 109 ? 37.985 -15.833 -4.728 1.00 89.38 109 LYS A CA 1
ATOM 831 C C . LYS A 1 109 ? 36.886 -16.685 -4.069 1.00 89.38 109 LYS A C 1
ATOM 833 O O . LYS A 1 109 ? 37.109 -17.319 -3.032 1.00 89.38 109 LYS A O 1
ATOM 838 N N . ARG A 1 110 ? 35.691 -16.758 -4.669 1.00 89.44 110 ARG A N 1
ATOM 839 C CA . ARG A 1 110 ? 34.602 -17.640 -4.196 1.00 89.44 110 ARG A CA 1
ATOM 840 C C . ARG A 1 110 ? 34.948 -19.120 -4.381 1.00 89.44 110 ARG A C 1
ATOM 842 O O . ARG A 1 110 ? 34.720 -19.919 -3.468 1.00 89.44 110 ARG A O 1
ATOM 849 N N . ARG A 1 111 ? 35.543 -19.491 -5.520 1.00 92.00 111 ARG A N 1
ATOM 850 C CA . ARG A 1 111 ? 35.975 -20.873 -5.805 1.00 92.00 111 ARG A CA 1
ATOM 851 C C . ARG A 1 111 ? 37.091 -21.332 -4.866 1.00 92.00 111 ARG A C 1
ATOM 853 O O . ARG A 1 111 ? 37.032 -22.457 -4.365 1.00 92.00 111 ARG A O 1
ATOM 860 N N . THR A 1 112 ? 38.080 -20.483 -4.588 1.00 92.94 112 THR A N 1
ATOM 861 C CA . THR A 1 112 ? 39.176 -20.809 -3.658 1.00 92.94 112 THR A CA 1
ATOM 862 C C . THR A 1 112 ? 38.665 -20.983 -2.231 1.00 92.94 112 THR A C 1
ATOM 864 O O . THR A 1 112 ? 38.997 -21.980 -1.587 1.00 92.94 11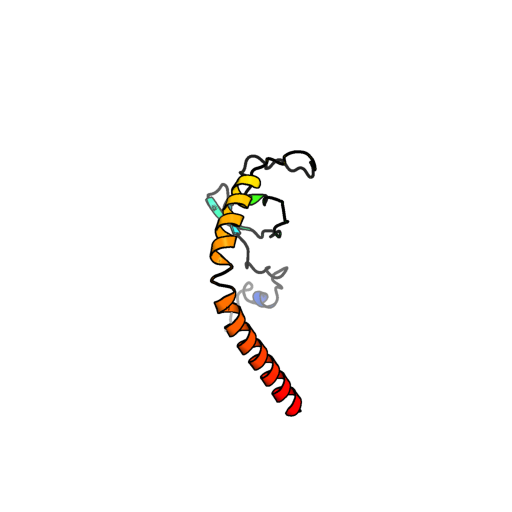2 THR A O 1
ATOM 867 N N . ARG A 1 113 ? 37.765 -20.105 -1.764 1.00 91.62 113 ARG A N 1
ATOM 868 C CA . ARG A 1 113 ? 37.111 -20.239 -0.451 1.00 91.62 113 ARG A CA 1
ATOM 869 C C . ARG A 1 113 ? 36.337 -21.553 -0.324 1.00 91.62 113 ARG A C 1
ATOM 871 O O . ARG A 1 113 ? 36.443 -22.234 0.695 1.00 91.62 113 ARG A O 1
ATOM 878 N N . ALA A 1 114 ? 35.584 -21.932 -1.358 1.00 91.31 114 ALA A N 1
ATOM 879 C CA . ALA A 1 114 ? 34.851 -23.196 -1.376 1.00 91.31 114 ALA A CA 1
ATOM 880 C C . ALA A 1 114 ? 35.792 -24.415 -1.337 1.00 91.31 114 ALA A C 1
ATOM 882 O O . ALA A 1 114 ? 35.530 -25.366 -0.600 1.00 91.31 114 ALA A O 1
ATOM 883 N N . ARG A 1 115 ? 36.910 -24.374 -2.077 1.00 92.12 115 ARG A N 1
ATOM 884 C CA . ARG A 1 115 ? 37.942 -25.426 -2.043 1.00 92.12 115 ARG A CA 1
ATOM 885 C C . ARG A 1 115 ? 38.594 -25.546 -0.665 1.00 92.12 115 ARG A C 1
ATOM 887 O O . ARG A 1 115 ? 38.695 -26.656 -0.159 1.00 92.12 115 ARG A O 1
ATOM 894 N N . LEU A 1 116 ? 38.969 -24.432 -0.037 1.00 89.81 116 LEU A N 1
ATOM 895 C CA . LEU A 1 116 ? 39.566 -24.429 1.305 1.00 89.81 116 LEU A CA 1
ATOM 896 C C . LEU A 1 116 ? 38.615 -25.007 2.356 1.00 89.81 116 LEU A C 1
ATOM 898 O O . LEU A 1 116 ? 39.023 -25.852 3.146 1.00 89.81 116 LEU A O 1
ATOM 902 N N . ARG A 1 117 ? 37.331 -24.625 2.314 1.00 88.06 117 ARG A N 1
ATOM 903 C CA . ARG A 1 117 ? 36.309 -25.167 3.224 1.00 88.06 117 ARG A CA 1
ATOM 904 C C . ARG A 1 117 ? 36.127 -26.678 3.060 1.00 88.06 117 ARG A C 1
ATOM 906 O O . ARG A 1 117 ? 35.857 -27.365 4.036 1.00 88.06 117 ARG A O 1
ATOM 913 N N . ARG A 1 118 ? 36.270 -27.191 1.835 1.00 86.44 118 ARG A N 1
ATOM 914 C CA . ARG A 1 118 ? 36.167 -28.626 1.541 1.00 86.44 118 ARG A CA 1
ATOM 915 C C . ARG A 1 118 ? 37.371 -29.428 2.044 1.00 86.44 118 ARG A C 1
ATOM 917 O O . ARG A 1 118 ? 37.197 -30.595 2.351 1.00 86.44 118 ARG A O 1
ATOM 924 N N . MET A 1 119 ? 38.557 -28.823 2.116 1.00 80.81 119 MET A N 1
ATOM 925 C CA . MET A 1 119 ? 39.797 -29.486 2.556 1.00 80.81 119 MET A CA 1
ATOM 926 C C . MET A 1 119 ? 39.998 -29.461 4.084 1.00 80.81 119 MET A C 1
ATOM 928 O O . MET A 1 119 ? 40.963 -30.036 4.573 1.00 80.81 119 MET A O 1
ATOM 932 N N . GLN A 1 120 ? 39.134 -28.763 4.830 1.00 73.88 120 GLN A N 1
ATOM 933 C CA . GLN A 1 120 ? 39.158 -28.667 6.301 1.00 73.88 120 GLN A CA 1
ATOM 934 C C . GLN A 1 120 ? 38.144 -29.605 6.992 1.00 73.88 120 GLN A C 1
ATOM 936 O O . GLN A 1 120 ? 37.935 -29.494 8.199 1.00 73.88 120 GLN A O 1
ATOM 941 N N . LEU A 1 121 ? 37.513 -30.496 6.224 1.00 52.97 121 LEU A N 1
ATOM 942 C CA . LEU A 1 121 ? 36.677 -31.619 6.665 1.00 52.97 121 LEU A CA 1
ATOM 943 C C . LEU A 1 121 ? 37.430 -32.921 6.389 1.00 52.97 121 LEU A C 1
ATOM 945 O O . LEU A 1 121 ? 37.307 -33.839 7.225 1.00 52.97 121 LEU A O 1
#

Foldseek 3Di:
DDDCDDPVVVCPVVDPVPPPDDDLPQWDWDADPVRDTDTHHDDDDDDDPPDDDPVVVPPPPPPDDPDDDDDDPDVPPPVVVVVCVVVCVVPVVVVVVVVVVVVVVVVVVVVVVVVVVVVVD

pLDDT: mean 71.59, std 17.39, range [38.12, 95.25]

Sequence (121 aa):
MGEFTPKFERDLESRSTGPKALPTAGAIAVRNEKGEITMQKVKVVRYMAGKVPTYALGKNDSSGGEQSDEEQEKPLNDAFQRETRRAADVTKEEVEAASSSDDDEEAEKRRTRARLRRMQL

Secondary structure (DSSP, 8-state):
------TTTTTTTTS--SSPPPP-TTEEEEE-TTS-EEEEE-------TT---TTTS-GGG---------------HHHHHHHHHHHHHHHHHHHHHHHHHHHHHHHHHHHHHHHHHHHT-

Organism: Brugia pahangi (NCBI:txid6280)

Radius of gyration: 30.15 Å; chains: 1; bounding box: 58×41×86 Å